Protein AF-A0A4R7YNS7-F1 (afdb_monomer)

Mean predicted aligned error: 5.84 Å

Foldseek 3Di:
DVVVVVVLVVLLLPDADVSNLVSVLVVCCVVLPPQKDAFQQDPPVGSLLFGIARNPVRDTDRDHGHPDDDPVVVVVSVVVSVVSNVVVVVVD

pLDDT: mean 86.07, std 10.86, range [45.22, 96.19]

Secondary structure (DSSP, 8-state):
-HHHHHHHHHHHHT--HHHHHHHHHHHHHHHHGGGEEE----GGG--TT-SEEETTTTEEE-----SS--HHHHHHHHHHHHHHHHHHHTT-

Radius of gyration: 14.65 Å; Cα contacts (8 Å, |Δi|>4): 83; chains: 1; bounding box: 25×34×41 Å

Structure (mmCIF, N/CA/C/O backbone):
data_AF-A0A4R7YNS7-F1
#
_entry.id   AF-A0A4R7YNS7-F1
#
loop_
_atom_site.group_PDB
_atom_site.id
_atom_site.type_symbol
_atom_site.label_atom_id
_atom_site.label_alt_id
_atom_site.label_comp_id
_atom_site.label_asym_id
_atom_site.label_entity_id
_atom_site.label_seq_id
_atom_site.pdbx_PDB_ins_code
_atom_site.Cartn_x
_atom_site.Cartn_y
_atom_site.Cartn_z
_atom_site.occupancy
_atom_site.B_iso_or_equiv
_atom_site.auth_seq_id
_atom_site.auth_comp_id
_atom_site.auth_asym_id
_atom_site.auth_atom_id
_atom_site.pdbx_PDB_model_num
ATOM 1 N N . MET A 1 1 ? -1.468 17.074 -21.794 1.00 61.53 1 MET A N 1
ATOM 2 C CA . MET A 1 1 ? -2.063 16.137 -20.811 1.00 61.53 1 MET A CA 1
ATOM 3 C C . MET A 1 1 ? -1.636 14.688 -21.037 1.00 61.53 1 MET A C 1
ATOM 5 O O . MET A 1 1 ? -1.093 14.120 -20.105 1.00 61.53 1 MET A O 1
ATOM 9 N N . GLN A 1 2 ? -1.774 14.117 -22.241 1.00 62.94 2 GLN A N 1
ATOM 10 C CA . GLN A 1 2 ? -1.413 12.711 -22.533 1.00 62.94 2 GLN A CA 1
ATOM 11 C C . GLN A 1 2 ? 0.017 12.292 -22.144 1.00 62.94 2 GLN A C 1
ATOM 13 O O . GLN A 1 2 ? 0.183 11.257 -21.514 1.00 62.94 2 GLN A O 1
ATOM 18 N N . ARG A 1 3 ? 1.045 13.110 -22.429 1.00 69.56 3 ARG A N 1
ATOM 19 C CA . ARG A 1 3 ? 2.438 12.796 -22.038 1.00 69.56 3 ARG A CA 1
ATOM 20 C C . ARG A 1 3 ? 2.612 12.570 -20.535 1.00 69.56 3 ARG A C 1
ATOM 22 O O . ARG A 1 3 ? 3.317 11.655 -20.146 1.00 69.56 3 ARG A O 1
ATOM 29 N N . LYS A 1 4 ? 1.932 13.369 -19.709 1.00 70.50 4 LYS A N 1
ATOM 30 C CA . LYS A 1 4 ? 2.069 13.319 -18.249 1.00 70.50 4 LYS A CA 1
ATOM 31 C C . LYS A 1 4 ? 1.419 12.065 -17.653 1.00 70.50 4 LYS A C 1
ATOM 33 O O . LYS A 1 4 ? 1.905 11.555 -16.659 1.00 70.50 4 LYS A O 1
ATOM 38 N N . LEU A 1 5 ? 0.349 11.559 -18.276 1.00 66.69 5 LEU A N 1
ATOM 39 C CA . LEU A 1 5 ? -0.277 10.284 -17.904 1.00 66.69 5 LEU A CA 1
ATOM 40 C C . LEU A 1 5 ? 0.621 9.090 -18.251 1.00 66.69 5 LEU A C 1
ATOM 42 O O . LEU A 1 5 ? 0.871 8.256 -17.390 1.00 66.69 5 LEU A O 1
ATOM 46 N N . ILE A 1 6 ? 1.169 9.063 -19.469 1.00 73.06 6 ILE A N 1
ATOM 47 C CA . ILE A 1 6 ? 2.082 7.998 -19.924 1.00 73.06 6 ILE A CA 1
ATOM 48 C C . ILE A 1 6 ? 3.338 7.926 -19.042 1.00 73.06 6 ILE A C 1
ATOM 50 O O . ILE A 1 6 ? 3.844 6.845 -18.737 1.00 73.06 6 ILE A O 1
ATOM 54 N N . GLU A 1 7 ? 3.844 9.084 -18.620 1.00 75.19 7 GLU A N 1
ATOM 55 C CA . GLU A 1 7 ? 5.019 9.191 -17.756 1.00 75.19 7 GLU A CA 1
ATOM 56 C C . GLU A 1 7 ? 4.744 8.609 -16.361 1.00 75.19 7 GLU A C 1
ATOM 58 O O . GLU A 1 7 ? 5.530 7.798 -15.880 1.00 75.19 7 GLU A O 1
ATOM 63 N N . ILE A 1 8 ? 3.581 8.913 -15.769 1.00 73.75 8 ILE A N 1
ATOM 64 C CA . ILE A 1 8 ? 3.128 8.336 -14.489 1.00 73.75 8 ILE A CA 1
ATOM 65 C C . ILE A 1 8 ? 2.971 6.813 -14.588 1.00 73.75 8 ILE A C 1
ATOM 67 O O . ILE A 1 8 ? 3.440 6.089 -13.709 1.00 73.75 8 ILE A O 1
ATOM 71 N N . GLU A 1 9 ? 2.335 6.316 -15.651 1.00 73.44 9 GLU A N 1
ATOM 72 C CA . GLU A 1 9 ? 2.151 4.875 -15.863 1.00 73.44 9 GLU A CA 1
ATOM 73 C C . GLU A 1 9 ? 3.495 4.153 -15.979 1.00 73.44 9 GLU A C 1
ATOM 75 O O . GLU A 1 9 ? 3.735 3.176 -15.269 1.00 73.44 9 GLU A O 1
ATOM 80 N N . SER A 1 10 ? 4.409 4.674 -16.800 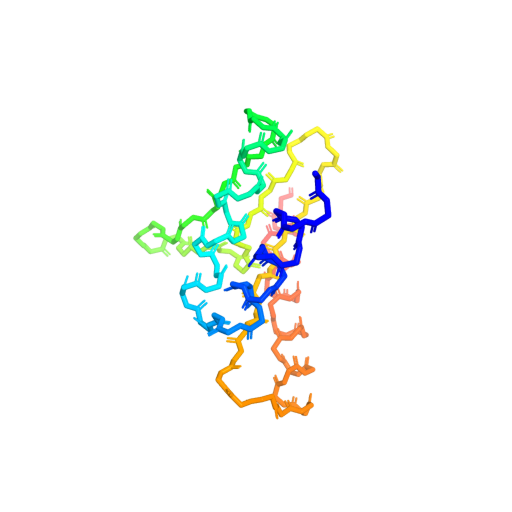1.00 75.00 10 SER A N 1
ATOM 81 C CA . SER A 1 10 ? 5.759 4.114 -16.961 1.00 75.00 10 SER A CA 1
ATOM 82 C C . SER A 1 10 ? 6.514 4.094 -15.632 1.00 75.00 10 SER A C 1
ATOM 84 O O . SER A 1 10 ? 7.172 3.118 -15.270 1.00 75.00 10 SER A O 1
ATOM 86 N N . GLU A 1 11 ? 6.389 5.172 -14.867 1.00 79.19 11 GLU A N 1
ATOM 87 C CA . GLU A 1 11 ? 7.025 5.330 -13.573 1.00 79.19 11 GLU A CA 1
ATOM 88 C C . GLU A 1 11 ? 6.522 4.362 -12.502 1.00 79.19 11 GLU A C 1
ATOM 90 O O . GLU A 1 11 ? 7.321 3.961 -11.645 1.00 79.19 11 GLU A O 1
ATOM 95 N N . LEU A 1 12 ? 5.229 4.038 -12.519 1.00 75.69 12 LEU A N 1
ATOM 96 C CA . LEU A 1 12 ? 4.616 3.065 -11.622 1.00 75.69 12 LEU A CA 1
ATOM 97 C C . LEU A 1 12 ? 4.978 1.642 -12.043 1.00 75.69 12 LEU A C 1
ATOM 99 O O . LEU A 1 12 ? 5.452 0.879 -11.205 1.00 75.69 12 LEU A O 1
ATOM 103 N N . VAL A 1 13 ? 4.854 1.313 -13.333 1.00 75.25 13 VAL A N 1
ATOM 104 C CA . VAL A 1 13 ? 5.162 -0.019 -13.887 1.00 75.25 13 VAL A CA 1
ATOM 105 C C . VAL A 1 13 ? 6.609 -0.437 -13.612 1.00 75.25 13 VAL A C 1
ATOM 107 O O . VAL A 1 13 ? 6.873 -1.602 -13.325 1.00 75.25 13 VAL A O 1
ATOM 110 N N . LEU A 1 14 ? 7.552 0.507 -13.660 1.00 80.06 14 LEU A N 1
ATOM 111 C CA . LEU A 1 14 ? 8.971 0.238 -13.404 1.00 80.06 14 LEU A CA 1
ATOM 112 C C . LEU A 1 14 ? 9.346 0.240 -11.915 1.00 80.06 14 LEU A C 1
ATOM 114 O O . LEU A 1 14 ? 10.496 -0.035 -11.566 1.00 80.06 14 LEU A O 1
ATOM 118 N N . SER A 1 15 ? 8.422 0.601 -11.025 1.00 85.12 15 SER A N 1
ATOM 119 C CA . SER A 1 15 ? 8.687 0.643 -9.588 1.00 85.12 15 SER A CA 1
ATOM 120 C C . SER A 1 15 ? 8.253 -0.650 -8.907 1.00 85.12 15 SER A C 1
ATOM 122 O O . SER A 1 15 ? 7.218 -1.226 -9.220 1.00 85.12 15 SER A O 1
ATOM 124 N N . THR A 1 16 ? 9.056 -1.115 -7.957 1.00 87.75 16 THR A N 1
ATOM 125 C CA . THR A 1 16 ? 8.793 -2.345 -7.204 1.00 87.75 16 THR A CA 1
ATOM 126 C C . THR A 1 16 ? 8.995 -2.083 -5.716 1.00 87.75 16 THR A C 1
ATOM 128 O O . THR A 1 16 ? 9.634 -1.102 -5.316 1.00 87.75 16 THR A O 1
ATOM 131 N N . LYS A 1 17 ? 8.449 -2.974 -4.886 1.00 88.31 17 LYS A N 1
ATOM 132 C CA . LYS A 1 17 ? 8.574 -2.980 -3.425 1.00 88.31 17 LYS A CA 1
ATOM 133 C C . LYS A 1 17 ? 8.249 -1.588 -2.853 1.00 88.31 17 LYS A C 1
ATOM 135 O O . LYS A 1 17 ? 7.268 -0.962 -3.251 1.00 88.31 17 LYS A O 1
ATOM 140 N N . THR A 1 18 ? 9.104 -1.083 -1.966 1.00 88.31 18 THR A N 1
ATOM 141 C CA . THR A 1 18 ? 8.975 0.219 -1.302 1.00 88.31 18 THR A CA 1
ATOM 142 C C . THR A 1 18 ? 8.843 1.377 -2.287 1.00 88.31 18 THR A C 1
ATOM 144 O O . THR A 1 18 ? 8.032 2.267 -2.069 1.00 88.31 18 THR A O 1
ATOM 147 N N . LYS A 1 19 ? 9.556 1.348 -3.422 1.00 90.62 19 LYS A N 1
ATOM 148 C CA . LYS A 1 19 ? 9.498 2.440 -4.405 1.00 90.62 19 LYS A CA 1
ATOM 149 C C . LYS A 1 19 ? 8.106 2.578 -5.022 1.00 90.62 19 LYS A C 1
ATOM 151 O O . LYS A 1 19 ? 7.665 3.694 -5.284 1.00 90.62 19 LYS A O 1
ATOM 156 N N . PHE A 1 20 ? 7.425 1.457 -5.258 1.00 91.50 20 PHE A N 1
ATOM 157 C CA . PHE A 1 20 ? 6.047 1.478 -5.747 1.00 91.50 20 PHE A CA 1
ATOM 158 C C . PHE A 1 20 ? 5.102 2.043 -4.684 1.00 91.50 20 PHE A C 1
ATOM 160 O O . PHE A 1 20 ? 4.306 2.931 -4.979 1.00 91.50 20 PHE A O 1
ATOM 167 N N . GLN A 1 21 ? 5.237 1.585 -3.437 1.00 91.75 21 GLN A N 1
ATOM 168 C CA . GLN A 1 21 ? 4.439 2.073 -2.311 1.00 91.75 21 GLN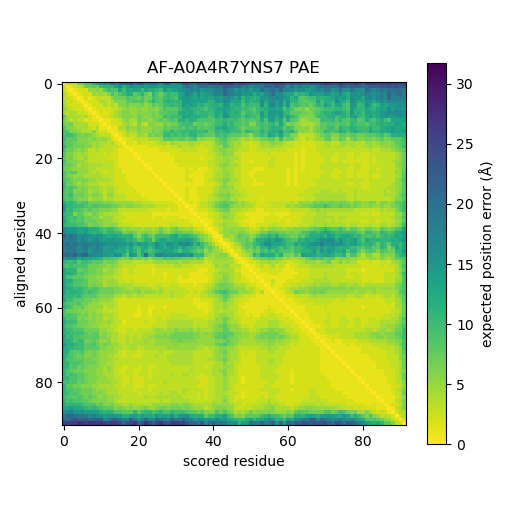 A CA 1
ATOM 169 C C . GLN A 1 21 ? 4.622 3.579 -2.078 1.00 91.75 21 GLN A C 1
ATOM 171 O O . GLN A 1 21 ? 3.640 4.297 -1.893 1.00 91.75 21 GLN A O 1
ATOM 176 N N . ASP A 1 22 ? 5.852 4.085 -2.152 1.00 92.12 22 ASP A N 1
ATOM 177 C CA . ASP A 1 22 ? 6.141 5.514 -2.012 1.00 92.12 22 ASP A CA 1
ATOM 178 C C . ASP A 1 22 ? 5.455 6.341 -3.106 1.00 92.12 22 ASP A C 1
ATOM 180 O O . ASP A 1 22 ? 4.848 7.375 -2.815 1.00 92.12 22 ASP A O 1
ATOM 184 N N . LYS A 1 23 ? 5.490 5.870 -4.359 1.00 91.62 23 LYS A N 1
ATOM 185 C CA . LYS A 1 23 ? 4.799 6.532 -5.475 1.00 91.62 23 LYS A CA 1
ATOM 186 C C . LYS A 1 23 ? 3.285 6.475 -5.328 1.00 91.62 23 LYS A C 1
ATOM 188 O O . LYS A 1 23 ? 2.624 7.494 -5.520 1.00 91.62 23 LYS A O 1
ATOM 193 N N . PHE A 1 24 ? 2.738 5.321 -4.953 1.00 92.06 24 PHE A N 1
ATOM 194 C CA . PHE A 1 24 ? 1.314 5.173 -4.666 1.00 92.06 24 PHE A CA 1
ATOM 195 C C . PHE A 1 24 ? 0.873 6.183 -3.598 1.00 92.06 24 PHE A C 1
ATOM 197 O O . PHE A 1 24 ? -0.036 6.977 -3.834 1.00 92.06 24 PHE A O 1
ATOM 204 N N . ASN A 1 25 ? 1.593 6.241 -2.474 1.00 93.56 25 ASN A N 1
ATOM 205 C CA . ASN A 1 25 ? 1.340 7.194 -1.396 1.00 93.56 25 ASN A CA 1
ATOM 206 C C . ASN A 1 25 ? 1.418 8.649 -1.866 1.00 93.56 25 ASN A C 1
ATOM 208 O O . ASN A 1 25 ? 0.562 9.458 -1.505 1.00 93.56 25 ASN A O 1
ATOM 212 N N . PHE A 1 26 ? 2.417 8.983 -2.687 1.00 92.75 26 PHE A N 1
ATOM 213 C CA . PHE A 1 26 ? 2.567 10.317 -3.256 1.00 92.75 26 PHE A CA 1
ATOM 214 C C . PHE A 1 26 ? 1.346 10.720 -4.092 1.00 92.75 26 PHE A C 1
ATOM 216 O O . PHE A 1 26 ? 0.780 11.791 -3.863 1.00 92.75 26 PHE A O 1
ATOM 223 N N . TYR A 1 27 ? 0.904 9.876 -5.028 1.00 91.50 27 TYR A N 1
ATOM 224 C CA . TYR A 1 27 ? -0.243 10.202 -5.879 1.00 91.50 27 TYR A CA 1
ATOM 225 C C . TYR A 1 27 ? -1.554 10.238 -5.097 1.00 91.50 27 TYR A C 1
ATOM 227 O O . TYR A 1 27 ? -2.328 11.179 -5.269 1.00 91.50 27 TYR A O 1
ATOM 235 N N . MET A 1 28 ? -1.780 9.283 -4.194 1.00 93.50 28 MET A N 1
ATOM 236 C CA . MET A 1 28 ? -2.979 9.264 -3.356 1.00 93.50 28 MET A CA 1
ATOM 237 C C . MET A 1 28 ? -3.080 10.526 -2.491 1.00 93.50 28 MET A C 1
ATOM 239 O O . MET A 1 28 ? -4.133 11.162 -2.457 1.00 93.50 28 MET A O 1
ATOM 243 N N . ALA A 1 29 ? -1.975 10.968 -1.883 1.00 93.81 29 ALA A N 1
ATOM 244 C CA . ALA A 1 29 ? -1.937 12.224 -1.135 1.00 93.81 29 ALA A CA 1
ATOM 245 C C . ALA A 1 29 ? -2.181 13.455 -2.028 1.00 93.81 29 ALA A C 1
ATOM 247 O O . ALA A 1 29 ? -2.820 14.412 -1.597 1.00 93.81 29 ALA A O 1
ATOM 248 N N . LYS A 1 30 ? -1.705 13.449 -3.281 1.00 93.06 30 LYS A N 1
ATOM 249 C CA . LYS A 1 30 ? -1.947 14.547 -4.234 1.00 93.06 30 LYS A CA 1
ATOM 250 C C . LYS A 1 30 ? -3.397 14.619 -4.712 1.00 93.06 30 LYS A C 1
ATOM 252 O O . LYS A 1 30 ? -3.895 15.724 -4.899 1.00 93.06 30 LYS A O 1
ATOM 257 N N . ILE A 1 31 ? -4.049 13.477 -4.920 1.00 93.00 31 ILE A N 1
ATOM 258 C CA . ILE A 1 31 ? -5.424 13.397 -5.439 1.00 93.00 31 ILE A CA 1
ATOM 259 C C . ILE A 1 31 ? -6.442 13.654 -4.325 1.00 93.00 31 ILE A C 1
ATOM 261 O O . ILE A 1 31 ? -7.383 14.420 -4.513 1.00 93.00 31 ILE A O 1
ATOM 265 N N . TYR A 1 32 ? -6.246 13.034 -3.161 1.00 94.19 32 TYR A N 1
ATOM 266 C CA . TYR A 1 32 ? -7.238 13.014 -2.083 1.00 94.19 32 TYR A CA 1
ATOM 267 C C . TYR A 1 32 ? -6.899 13.943 -0.909 1.00 94.19 32 TYR A C 1
ATOM 269 O O . TYR A 1 32 ? -7.726 14.129 -0.012 1.00 94.19 32 TYR A O 1
ATOM 277 N N . GLY A 1 33 ? -5.708 14.550 -0.897 1.00 93.25 33 GLY A N 1
ATOM 278 C CA . GLY A 1 33 ? -5.282 15.470 0.156 1.00 93.25 33 GLY A CA 1
ATOM 279 C C . GLY A 1 33 ? -5.382 14.836 1.544 1.00 93.25 33 GLY A C 1
ATOM 280 O O . GLY A 1 33 ? -5.030 13.674 1.736 1.00 93.25 33 GLY A O 1
ATOM 281 N N . GLY A 1 34 ? -5.928 15.585 2.507 1.00 91.25 34 GLY A N 1
ATOM 282 C CA . GLY A 1 34 ? -6.127 15.112 3.883 1.00 91.25 34 GLY A CA 1
ATOM 283 C C . GLY A 1 34 ? -7.139 13.967 4.042 1.00 91.25 34 GLY A C 1
ATOM 284 O O . GLY A 1 34 ? -7.269 13.431 5.139 1.00 91.25 34 GLY A O 1
ATOM 285 N N . ASN A 1 35 ? -7.858 13.573 2.982 1.00 94.12 35 ASN A N 1
ATOM 286 C CA . ASN A 1 35 ? -8.719 12.391 3.036 1.00 94.12 35 ASN A CA 1
ATOM 287 C C . ASN A 1 35 ? -7.916 11.084 2.944 1.00 94.12 35 ASN A C 1
ATOM 289 O O . ASN A 1 35 ? -8.407 10.046 3.374 1.00 94.12 35 ASN A O 1
ATOM 293 N N . TYR A 1 36 ? -6.691 11.122 2.413 1.00 96.19 36 TYR A N 1
ATOM 294 C CA . TYR A 1 36 ? -5.813 9.960 2.361 1.00 96.19 36 TYR A CA 1
ATOM 295 C C . TYR A 1 36 ? -4.774 10.006 3.479 1.00 96.19 36 TYR A C 1
ATOM 297 O O . TYR A 1 36 ? -4.137 11.029 3.722 1.00 96.19 36 TYR A O 1
ATOM 305 N N . THR A 1 37 ? -4.581 8.880 4.155 1.00 94.44 37 THR A N 1
ATOM 306 C CA . THR A 1 37 ? -3.561 8.706 5.187 1.00 94.44 37 THR A CA 1
ATOM 307 C C . THR A 1 37 ? -2.688 7.506 4.828 1.00 94.44 37 THR A C 1
ATOM 309 O O . THR A 1 37 ? -3.181 6.379 4.869 1.00 94.44 37 THR A O 1
ATOM 312 N N . PRO A 1 38 ? -1.404 7.711 4.475 1.00 93.56 38 PRO A N 1
ATOM 313 C CA . PRO A 1 38 ? -0.468 6.603 4.348 1.00 93.56 38 PRO A CA 1
ATOM 314 C C . PRO A 1 38 ? -0.224 5.993 5.732 1.00 93.56 38 PRO A C 1
ATOM 316 O O . PRO A 1 38 ? 0.049 6.717 6.694 1.00 93.56 38 PRO A O 1
ATOM 319 N N . ILE A 1 39 ? -0.298 4.670 5.829 1.00 90.25 39 ILE A N 1
ATOM 320 C CA . ILE A 1 39 ? -0.004 3.930 7.055 1.00 90.25 39 ILE A CA 1
ATOM 321 C C . ILE A 1 39 ? 1.423 3.407 6.935 1.00 90.25 39 ILE A C 1
ATOM 323 O O . ILE A 1 39 ? 1.804 2.780 5.950 1.00 90.25 39 ILE A O 1
ATOM 327 N N . LYS A 1 40 ? 2.245 3.740 7.929 1.00 82.00 40 LYS A N 1
ATOM 328 C CA . LYS A 1 40 ? 3.619 3.255 8.037 1.00 82.00 40 LYS A CA 1
ATOM 329 C C . LYS A 1 40 ? 3.737 2.444 9.321 1.00 82.00 40 LYS A C 1
ATOM 331 O O . LYS A 1 40 ? 3.167 2.866 10.329 1.00 82.00 40 LYS A O 1
ATOM 336 N N . PRO A 1 41 ? 4.499 1.341 9.322 1.00 78.06 41 PRO A N 1
ATOM 337 C CA . PRO A 1 41 ? 4.736 0.589 10.541 1.00 78.06 41 PRO A CA 1
ATOM 338 C C . PRO A 1 41 ? 5.422 1.488 11.577 1.00 78.06 41 PRO A C 1
ATOM 340 O O . PRO A 1 41 ? 6.474 2.071 11.305 1.00 78.06 41 PRO A O 1
ATOM 343 N N . GLN A 1 42 ? 4.8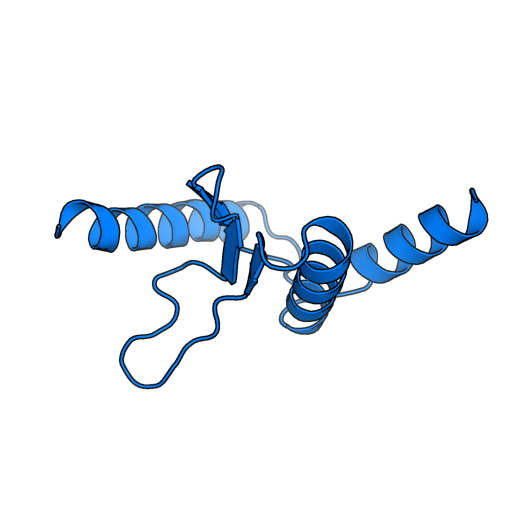20 1.617 12.762 1.00 67.69 42 GLN A N 1
ATOM 344 C CA . GLN A 1 42 ? 5.410 2.341 13.890 1.00 67.69 42 GLN A CA 1
ATOM 345 C C . GLN A 1 42 ? 5.673 1.391 15.059 1.00 67.69 42 GLN A C 1
ATOM 347 O O . GLN A 1 42 ? 4.756 0.956 15.755 1.00 67.69 42 GLN A O 1
ATOM 352 N N . GLY A 1 43 ? 6.955 1.090 15.290 1.00 66.25 43 GLY A N 1
ATOM 353 C CA . GLY A 1 43 ? 7.394 0.263 16.414 1.00 66.25 43 GLY A CA 1
ATOM 354 C C . GLY A 1 43 ? 6.750 -1.127 16.421 1.00 66.25 43 GLY A C 1
ATOM 355 O O . GLY A 1 43 ? 6.576 -1.751 15.377 1.00 66.25 43 GLY A O 1
ATOM 356 N N . SER A 1 44 ? 6.388 -1.612 17.608 1.00 63.22 44 SER A N 1
ATOM 357 C CA . SER A 1 44 ? 5.787 -2.938 17.814 1.00 63.22 44 SER A CA 1
ATOM 358 C C . SER A 1 44 ? 4.327 -3.055 17.362 1.00 63.22 44 SER A C 1
ATOM 360 O O . SER A 1 44 ? 3.806 -4.164 17.307 1.00 63.22 44 SER A O 1
ATOM 362 N N . ILE A 1 45 ? 3.664 -1.939 17.033 1.00 64.31 45 ILE A N 1
ATOM 363 C CA . ILE A 1 45 ? 2.256 -1.918 16.599 1.00 64.31 45 ILE A CA 1
ATOM 364 C C . ILE A 1 45 ? 2.118 -2.425 15.151 1.00 64.31 45 ILE A C 1
ATOM 366 O O . ILE A 1 45 ? 1.057 -2.921 14.770 1.00 64.31 45 ILE A O 1
ATOM 370 N N . GLY A 1 46 ? 3.195 -2.347 14.359 1.00 73.06 46 GLY A N 1
ATOM 371 C CA . GLY A 1 46 ? 3.191 -2.731 12.947 1.00 73.06 46 GLY A CA 1
ATOM 372 C C . GLY A 1 46 ? 2.317 -1.816 12.082 1.00 73.06 46 GLY A C 1
ATOM 373 O O . GLY A 1 46 ? 1.965 -0.707 12.482 1.00 73.06 46 GLY A O 1
ATOM 374 N N . ASP A 1 47 ? 2.000 -2.273 10.873 1.00 73.06 47 ASP A N 1
ATOM 375 C CA . ASP A 1 47 ? 1.138 -1.598 9.888 1.00 73.06 47 ASP A CA 1
ATOM 376 C C . ASP A 1 47 ? -0.299 -2.157 9.868 1.00 73.06 47 ASP A C 1
ATOM 378 O O . ASP A 1 47 ? -1.137 -1.701 9.095 1.00 73.06 47 ASP A O 1
ATOM 382 N N . ARG A 1 48 ? -0.596 -3.152 10.720 1.00 82.81 48 ARG A N 1
ATOM 383 C CA . ARG A 1 48 ? -1.872 -3.894 10.748 1.00 82.81 48 ARG A CA 1
ATOM 384 C C . ARG A 1 48 ? -2.285 -4.452 9.379 1.00 82.81 48 ARG A C 1
ATOM 386 O O . ARG A 1 48 ? -3.481 -4.612 9.139 1.00 82.81 48 ARG A O 1
ATOM 393 N N . LYS A 1 49 ? -1.314 -4.757 8.507 1.00 89.06 49 LYS A N 1
ATOM 394 C CA . LYS A 1 49 ? -1.544 -5.221 7.128 1.00 89.06 49 LYS A CA 1
ATOM 395 C C . LYS A 1 49 ? -2.306 -4.211 6.257 1.00 89.06 49 LYS A C 1
ATOM 397 O O . LYS A 1 49 ? -3.158 -4.585 5.453 1.00 89.06 49 LYS A O 1
ATOM 402 N N . VAL A 1 50 ? -2.037 -2.921 6.459 1.00 91.12 50 VAL A N 1
ATOM 403 C CA . VAL A 1 50 ? -2.575 -1.832 5.639 1.00 91.12 50 VAL A CA 1
ATOM 404 C C . VAL A 1 50 ? -1.476 -0.809 5.368 1.00 91.12 50 VAL A C 1
ATOM 406 O O . VAL A 1 50 ? -0.823 -0.330 6.288 1.00 91.12 50 VAL A O 1
ATOM 409 N N . ASP A 1 51 ? -1.333 -0.396 4.111 1.00 93.56 51 ASP A N 1
ATOM 410 C CA . ASP A 1 51 ? -0.380 0.636 3.679 1.00 93.56 51 ASP A CA 1
ATOM 411 C C . ASP A 1 51 ? -1.016 2.025 3.510 1.00 93.56 51 ASP A C 1
ATOM 413 O O . ASP A 1 51 ? -0.311 3.038 3.474 1.00 93.56 51 ASP A O 1
ATOM 417 N N . GLY A 1 52 ? -2.346 2.109 3.394 1.00 93.88 52 GLY A N 1
ATOM 418 C CA . GLY A 1 52 ? -3.059 3.378 3.254 1.00 93.88 52 GLY A CA 1
ATOM 419 C C . GLY A 1 52 ? -4.550 3.307 3.573 1.00 93.88 52 GLY A C 1
ATOM 420 O O . GLY A 1 52 ? -5.184 2.263 3.440 1.00 93.88 52 GLY A O 1
ATOM 421 N N . LEU A 1 53 ? -5.122 4.444 3.967 1.00 94.44 53 LEU A N 1
ATOM 422 C CA . LEU A 1 53 ? -6.535 4.599 4.313 1.00 94.44 53 LEU A CA 1
ATOM 423 C C . LEU A 1 53 ? -7.119 5.841 3.638 1.00 94.44 53 LEU A C 1
ATOM 425 O O . LEU A 1 53 ? -6.574 6.937 3.759 1.00 94.44 53 LEU A O 1
ATOM 429 N N . LEU A 1 54 ? -8.264 5.678 2.980 1.00 95.81 54 LEU A N 1
ATOM 430 C CA . LEU A 1 54 ? -9.129 6.776 2.566 1.00 95.81 54 LEU A CA 1
ATOM 431 C C . LEU A 1 54 ? -10.246 6.961 3.606 1.00 95.81 54 LEU A C 1
ATOM 433 O O . LEU A 1 54 ? -11.136 6.123 3.757 1.00 95.81 54 LEU A O 1
ATOM 437 N N . ASN A 1 55 ? -10.150 8.042 4.378 1.00 90.44 55 ASN A N 1
ATOM 438 C CA . ASN A 1 55 ? -10.820 8.197 5.670 1.00 90.44 55 ASN A CA 1
ATOM 439 C C . ASN A 1 55 ? -12.343 8.329 5.589 1.00 90.44 55 ASN A C 1
ATOM 441 O O . ASN A 1 55 ? -13.037 7.791 6.462 1.00 90.44 55 ASN A O 1
ATOM 445 N N . LYS A 1 56 ? -12.857 9.069 4.599 1.00 90.62 56 LYS A N 1
ATOM 446 C 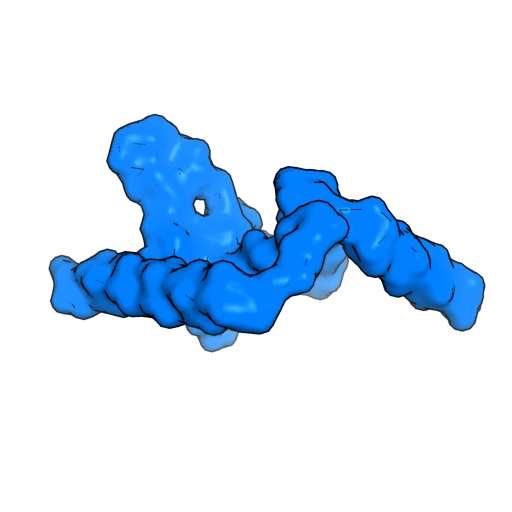CA . LYS A 1 56 ? -14.299 9.302 4.421 1.00 90.62 56 LYS A CA 1
ATOM 447 C C . LYS A 1 56 ? -15.017 8.041 3.952 1.00 90.62 56 LYS A C 1
ATOM 449 O O . LYS A 1 56 ? -16.069 7.710 4.482 1.00 90.62 56 LYS A O 1
ATOM 454 N N . GLU A 1 57 ? -14.425 7.334 3.002 1.00 91.50 57 GLU A N 1
ATOM 455 C CA . GLU A 1 57 ? -14.999 6.164 2.342 1.00 91.50 57 GLU A CA 1
ATOM 456 C C . GLU A 1 57 ? -14.691 4.856 3.086 1.00 91.50 57 GLU A C 1
ATOM 458 O O . GLU A 1 57 ? -15.248 3.818 2.745 1.00 91.50 57 GLU A O 1
ATOM 463 N N . LYS A 1 58 ? -13.815 4.898 4.102 1.00 91.88 58 LYS A N 1
ATOM 464 C CA . LYS A 1 58 ? -13.337 3.721 4.850 1.00 91.88 58 LYS A CA 1
ATOM 465 C C . LYS A 1 58 ? -12.734 2.651 3.937 1.00 91.88 58 LYS A C 1
ATOM 467 O O . LYS A 1 58 ? -12.933 1.458 4.143 1.00 91.88 58 LYS A O 1
ATOM 472 N N . ILE A 1 59 ? -11.967 3.095 2.942 1.00 93.88 59 ILE A N 1
ATOM 473 C CA . ILE A 1 59 ? -11.266 2.206 2.011 1.00 93.88 59 ILE A CA 1
ATOM 474 C C . ILE A 1 59 ? -9.832 2.020 2.497 1.00 93.88 59 ILE A C 1
ATOM 476 O O . ILE A 1 59 ? -9.086 2.990 2.630 1.00 93.88 59 ILE A O 1
ATOM 480 N N . PHE A 1 60 ? -9.456 0.769 2.736 1.00 93.44 60 PHE A N 1
ATOM 481 C CA . PHE A 1 60 ? -8.118 0.372 3.161 1.00 93.44 60 PHE A CA 1
ATOM 482 C C . PHE A 1 60 ? -7.362 -0.214 1.968 1.00 93.44 60 PHE A C 1
ATOM 484 O O . PHE A 1 60 ? -7.920 -0.978 1.181 1.00 93.44 60 PHE A O 1
ATOM 491 N N . PHE A 1 61 ? -6.091 0.150 1.835 1.00 94.62 61 PHE A N 1
ATOM 492 C CA . PHE A 1 61 ? -5.223 -0.283 0.749 1.00 94.62 61 PHE A CA 1
ATOM 493 C C . PHE A 1 61 ? -4.061 -1.096 1.307 1.00 94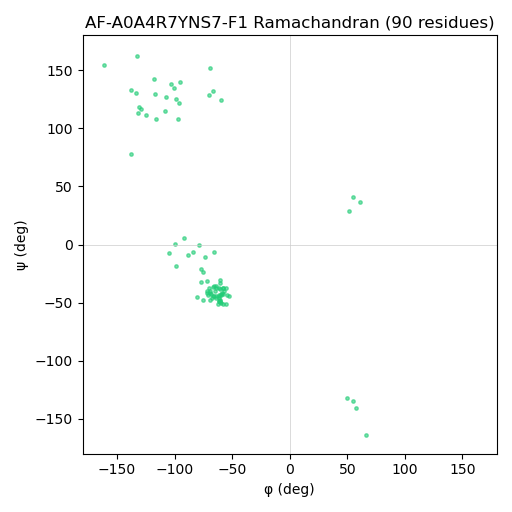.62 61 PHE A C 1
ATOM 495 O O . PHE A 1 61 ? -3.342 -0.624 2.185 1.00 94.62 61 PHE A O 1
ATOM 502 N N . GLN A 1 62 ? -3.839 -2.276 0.734 1.00 93.81 62 GLN A N 1
ATOM 503 C CA . GLN A 1 62 ? -2.575 -3.000 0.820 1.00 93.81 62 GLN A CA 1
ATOM 504 C C . GLN A 1 62 ? -1.900 -2.913 -0.552 1.00 93.81 62 GLN A C 1
ATOM 506 O O . GLN A 1 62 ? -2.513 -3.216 -1.578 1.00 93.81 62 GLN A O 1
ATOM 511 N N . VAL A 1 63 ? -0.646 -2.474 -0.582 1.00 92.81 63 VAL A N 1
ATOM 512 C CA . VAL A 1 63 ? 0.108 -2.199 -1.803 1.00 92.81 63 VAL A CA 1
ATOM 513 C C . VAL A 1 63 ? 1.184 -3.266 -1.984 1.00 92.81 63 VAL A C 1
ATOM 515 O O . VAL A 1 63 ? 2.129 -3.371 -1.207 1.00 92.81 63 VAL A O 1
ATOM 518 N N . TYR A 1 64 ? 1.067 -4.062 -3.049 1.00 91.00 64 TYR A N 1
ATOM 519 C CA . TYR A 1 64 ? 1.995 -5.157 -3.332 1.00 91.00 64 TYR A CA 1
ATOM 520 C C . TYR A 1 64 ? 2.529 -5.092 -4.766 1.00 91.00 64 TYR A C 1
ATOM 522 O O . TYR A 1 64 ? 1.784 -5.249 -5.729 1.00 91.00 64 TYR A O 1
ATOM 530 N N . ALA A 1 65 ? 3.842 -4.895 -4.902 1.00 91.31 65 ALA A N 1
ATOM 531 C CA . ALA A 1 65 ? 4.527 -4.818 -6.193 1.00 91.31 65 ALA A CA 1
ATOM 532 C C . ALA A 1 65 ? 5.864 -5.583 -6.153 1.00 91.31 65 ALA A C 1
ATOM 534 O O . ALA A 1 65 ? 6.924 -4.979 -5.974 1.00 91.31 65 ALA 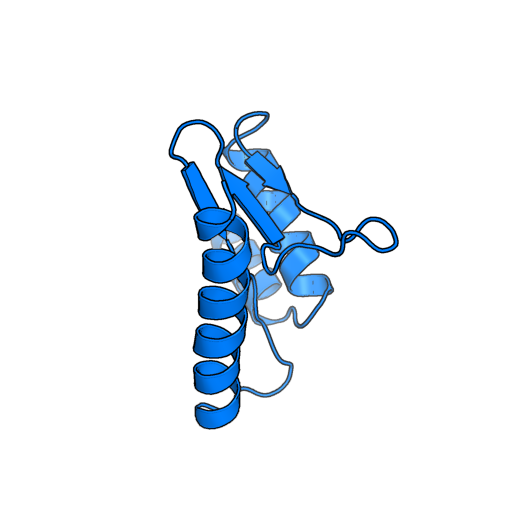A O 1
ATOM 535 N N . PRO A 1 66 ? 5.866 -6.923 -6.248 1.00 90.00 66 PRO A N 1
ATOM 536 C CA . PRO A 1 66 ? 7.104 -7.694 -6.232 1.00 90.00 66 PRO A CA 1
ATOM 537 C C . PRO A 1 66 ? 7.913 -7.453 -7.515 1.00 90.00 66 PRO A C 1
ATOM 539 O O . PRO A 1 66 ? 7.353 -7.230 -8.580 1.00 90.00 66 PRO A O 1
ATOM 542 N N . GLU A 1 67 ? 9.241 -7.579 -7.441 1.00 88.06 67 GLU A N 1
ATOM 543 C CA . GLU A 1 67 ? 10.116 -7.480 -8.630 1.00 88.06 67 GLU A CA 1
ATOM 544 C C . GLU A 1 67 ? 9.820 -8.546 -9.685 1.00 88.06 67 GLU A C 1
ATOM 546 O O . GLU A 1 67 ? 10.025 -8.331 -10.876 1.00 88.06 67 GLU A O 1
ATOM 551 N N . ARG A 1 68 ? 9.358 -9.715 -9.240 1.00 89.06 68 ARG A N 1
ATOM 552 C CA . ARG A 1 68 ? 8.904 -10.797 -10.106 1.00 89.06 68 ARG A CA 1
ATOM 553 C C . ARG A 1 68 ? 7.553 -11.264 -9.609 1.00 89.06 68 ARG A C 1
ATOM 555 O O . ARG A 1 68 ? 7.439 -11.749 -8.482 1.00 89.06 68 ARG A O 1
ATOM 562 N N . VAL A 1 69 ? 6.546 -11.124 -10.459 1.00 88.94 69 VAL A N 1
ATOM 563 C CA . VAL A 1 69 ? 5.196 -11.589 -10.157 1.00 88.94 69 VAL A CA 1
ATOM 564 C C . VAL A 1 69 ? 5.187 -13.115 -10.156 1.00 88.94 69 VAL A C 1
ATOM 566 O O . VAL A 1 69 ? 5.651 -13.762 -11.093 1.00 88.94 69 VAL A O 1
ATOM 569 N N . ASN A 1 70 ? 4.654 -13.695 -9.086 1.00 95.00 70 ASN A N 1
ATOM 570 C CA . ASN A 1 70 ? 4.366 -15.117 -8.999 1.00 95.00 70 ASN A CA 1
ATOM 571 C C . ASN A 1 70 ? 2.948 -15.271 -8.466 1.00 95.00 70 ASN A C 1
ATOM 573 O O . ASN A 1 70 ? 2.702 -14.952 -7.309 1.00 95.00 70 ASN A O 1
ATOM 577 N N . THR A 1 71 ? 2.038 -15.788 -9.290 1.00 94.19 71 THR A N 1
ATOM 578 C CA . THR A 1 71 ? 0.601 -15.827 -8.986 1.00 94.19 71 THR A CA 1
ATOM 579 C C . THR A 1 71 ? 0.294 -16.495 -7.653 1.00 94.19 71 THR A C 1
ATOM 581 O O . THR A 1 71 ? -0.469 -15.955 -6.864 1.00 94.19 71 THR A O 1
ATOM 584 N N . ARG A 1 72 ? 0.936 -17.630 -7.347 1.00 95.44 72 ARG A N 1
ATOM 585 C CA . ARG A 1 72 ? 0.716 -18.331 -6.076 1.00 95.44 72 ARG A CA 1
ATOM 586 C C . ARG A 1 72 ? 1.155 -17.485 -4.882 1.00 95.44 72 ARG A C 1
ATOM 588 O O . ARG A 1 72 ? 0.421 -17.385 -3.909 1.00 95.44 72 ARG A O 1
ATOM 595 N N . LYS A 1 73 ? 2.339 -16.867 -4.954 1.00 94.12 73 LYS A N 1
ATOM 596 C CA . LYS A 1 73 ? 2.825 -15.977 -3.887 1.00 94.12 73 LYS A CA 1
ATOM 597 C C . LYS A 1 73 ? 1.950 -14.735 -3.749 1.00 94.12 73 LYS A C 1
ATOM 599 O O . LYS A 1 73 ? 1.670 -14.340 -2.626 1.00 94.12 73 LYS A O 1
ATOM 604 N N . THR A 1 74 ? 1.509 -14.157 -4.864 1.00 93.94 74 THR A N 1
ATOM 605 C CA . THR A 1 74 ? 0.603 -13.007 -4.876 1.00 93.94 74 THR A CA 1
ATOM 606 C C . THR A 1 74 ? -0.730 -13.350 -4.220 1.00 93.94 74 THR A C 1
ATOM 608 O O . THR A 1 74 ? -1.148 -12.627 -3.326 1.00 93.94 74 THR A O 1
ATOM 611 N N . ASN A 1 75 ? -1.357 -14.470 -4.590 1.00 95.12 75 ASN A N 1
ATOM 612 C CA . ASN A 1 75 ? -2.624 -14.902 -3.996 1.00 95.12 75 ASN A CA 1
ATOM 613 C C . ASN A 1 75 ? -2.477 -15.143 -2.492 1.00 95.12 75 ASN A C 1
ATOM 615 O O . ASN A 1 75 ? -3.224 -14.572 -1.708 1.00 95.12 75 ASN A O 1
ATOM 619 N N . ASN A 1 76 ? -1.441 -15.882 -2.083 1.00 95.69 76 ASN A N 1
ATOM 620 C CA . ASN A 1 76 ? -1.166 -16.101 -0.664 1.00 95.69 76 ASN A CA 1
ATOM 621 C C . ASN A 1 76 ? -0.968 -14.780 0.094 1.00 95.69 76 ASN A C 1
ATOM 623 O O . ASN A 1 76 ? -1.389 -14.670 1.238 1.00 95.69 76 ASN A O 1
ATOM 627 N N . LYS A 1 77 ? -0.319 -13.789 -0.530 1.00 93.19 77 LYS A N 1
ATOM 628 C CA . LYS A 1 77 ? -0.073 -12.482 0.081 1.00 93.19 77 LYS A CA 1
ATOM 629 C C . LYS A 1 77 ? -1.363 -11.680 0.248 1.00 93.19 77 LYS A C 1
ATOM 631 O O . LYS A 1 77 ? -1.560 -11.083 1.299 1.00 93.19 77 LYS A O 1
ATOM 636 N N . ILE A 1 78 ? -2.237 -11.714 -0.759 1.00 94.06 78 ILE A N 1
ATOM 637 C CA . ILE A 1 78 ? -3.575 -11.114 -0.693 1.00 94.06 78 ILE A CA 1
ATOM 638 C C . ILE A 1 78 ? -4.357 -11.721 0.477 1.00 94.06 78 ILE A C 1
ATOM 640 O O . ILE A 1 78 ? -4.856 -10.977 1.318 1.00 94.06 78 ILE A O 1
ATOM 644 N N . ASP A 1 79 ? -4.407 -13.053 0.565 1.00 95.94 79 ASP A N 1
ATOM 645 C CA . ASP A 1 79 ? -5.135 -13.748 1.629 1.00 95.94 79 ASP A CA 1
ATOM 646 C C . ASP A 1 79 ? -4.532 -13.466 3.015 1.00 95.94 79 ASP A C 1
ATOM 648 O O . ASP A 1 79 ? -5.262 -13.212 3.972 1.00 95.94 79 ASP A O 1
ATOM 652 N N . GLU A 1 80 ? -3.203 -13.498 3.143 1.00 94.69 80 GLU A N 1
ATOM 653 C CA . GLU A 1 80 ? -2.496 -13.234 4.402 1.00 94.69 80 GLU A CA 1
ATOM 654 C C . GLU A 1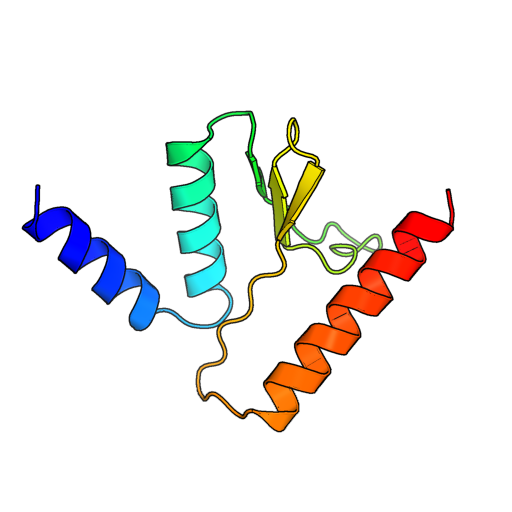 80 ? -2.772 -11.819 4.919 1.00 94.69 80 GLU A C 1
ATOM 656 O O . GLU A 1 80 ? -3.113 -11.642 6.091 1.00 94.69 80 GLU A O 1
ATOM 661 N N . ASP A 1 81 ? -2.625 -10.811 4.059 1.00 94.38 81 ASP A N 1
ATOM 662 C CA . ASP A 1 81 ? -2.780 -9.419 4.468 1.00 94.38 81 ASP A CA 1
ATOM 663 C C . ASP A 1 81 ? -4.252 -9.089 4.748 1.00 94.38 81 ASP A C 1
ATOM 665 O O . ASP A 1 81 ? -4.548 -8.466 5.767 1.00 94.38 81 ASP A O 1
ATOM 669 N N . PHE A 1 82 ? -5.188 -9.596 3.936 1.00 93.88 82 PHE A N 1
ATOM 670 C CA . PHE A 1 82 ? -6.621 -9.421 4.182 1.00 93.88 82 PHE A CA 1
ATOM 671 C C . PHE A 1 82 ? -7.064 -10.060 5.506 1.00 93.88 82 PHE A C 1
ATOM 673 O O . PHE A 1 82 ? -7.683 -9.399 6.339 1.00 93.88 82 PHE A O 1
ATOM 680 N N . ASN A 1 83 ? -6.718 -11.330 5.743 1.00 94.19 83 ASN A N 1
ATOM 681 C CA . ASN A 1 83 ? -7.096 -12.017 6.982 1.00 94.19 83 ASN A CA 1
ATOM 682 C C . ASN A 1 83 ? -6.400 -11.411 8.212 1.00 94.19 83 ASN A C 1
ATOM 684 O O . ASN A 1 83 ? -7.005 -11.303 9.285 1.00 94.19 83 ASN A O 1
ATOM 688 N N . GLY A 1 84 ? -5.145 -10.975 8.061 1.00 92.25 84 GLY A N 1
ATOM 689 C CA . GLY A 1 84 ? -4.424 -10.251 9.104 1.00 92.25 84 GLY A CA 1
ATOM 690 C C . GLY A 1 84 ? -5.107 -8.930 9.463 1.00 92.25 84 GLY A C 1
ATOM 691 O O . GLY A 1 84 ? -5.325 -8.659 10.643 1.00 92.25 84 GLY A O 1
ATOM 692 N N . PHE A 1 85 ? -5.542 -8.157 8.465 1.00 91.75 85 PHE A N 1
ATOM 693 C CA . PHE A 1 85 ? -6.326 -6.944 8.688 1.00 91.75 85 PHE A CA 1
ATOM 694 C C . PHE A 1 85 ? -7.656 -7.240 9.401 1.00 91.75 85 PHE A C 1
ATOM 696 O O . PHE A 1 85 ? -7.962 -6.616 10.419 1.00 91.75 85 PHE A O 1
ATOM 703 N N . MET A 1 86 ? -8.414 -8.238 8.935 1.00 91.62 86 MET A N 1
ATOM 704 C CA . MET A 1 86 ? -9.700 -8.616 9.539 1.00 91.62 86 MET A CA 1
ATOM 705 C C . MET A 1 86 ? -9.567 -9.047 11.003 1.00 91.62 86 MET A C 1
ATOM 707 O O . MET A 1 86 ? -10.453 -8.767 11.809 1.00 91.62 86 MET A O 1
ATOM 711 N N . THR A 1 87 ? -8.447 -9.669 11.378 1.00 90.06 87 THR A N 1
ATOM 712 C CA . THR A 1 87 ? -8.167 -10.027 12.777 1.00 90.06 87 THR A CA 1
ATOM 713 C C . THR A 1 87 ? -8.095 -8.789 13.674 1.00 90.06 87 THR A C 1
ATOM 715 O O . THR A 1 87 ? -8.580 -8.827 14.799 1.00 90.06 87 THR A O 1
ATOM 718 N N . HIS A 1 88 ? -7.545 -7.676 13.183 1.00 84.19 88 HIS A N 1
ATOM 719 C CA . HIS A 1 88 ? -7.488 -6.423 13.939 1.00 84.19 88 HIS A CA 1
ATOM 720 C C . HIS A 1 88 ? -8.824 -5.679 13.976 1.00 84.19 88 HIS A C 1
ATOM 722 O O . HIS A 1 88 ? -9.113 -5.008 14.964 1.00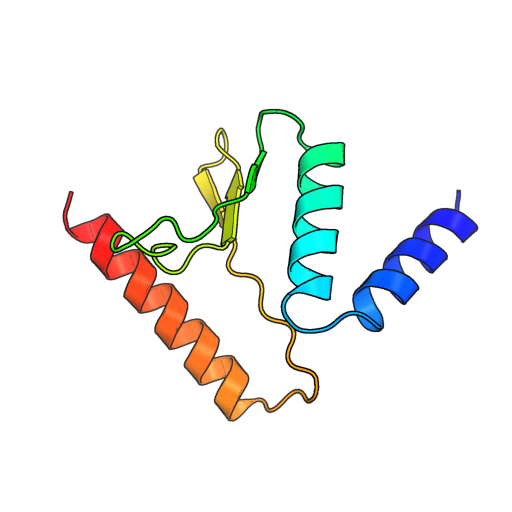 84.19 88 HIS A O 1
ATOM 728 N N . VAL A 1 89 ? -9.628 -5.780 12.916 1.00 82.00 89 VAL A N 1
ATOM 729 C CA . VAL A 1 89 ? -10.952 -5.143 12.851 1.00 82.00 89 VAL A CA 1
ATOM 730 C C . VAL A 1 89 ? -11.951 -5.845 13.772 1.00 82.00 89 VAL A C 1
ATOM 732 O O . VAL A 1 89 ? -12.691 -5.173 14.476 1.00 82.00 89 VAL A O 1
ATOM 735 N N . ASN A 1 90 ? -11.936 -7.180 13.817 1.00 70.12 90 ASN A N 1
ATOM 736 C CA . ASN A 1 90 ? -12.880 -7.984 14.605 1.00 70.12 90 ASN A CA 1
ATOM 737 C C . ASN A 1 90 ? -12.546 -8.059 16.110 1.00 70.12 90 ASN A C 1
ATOM 739 O O . ASN A 1 90 ? -13.239 -8.745 16.857 1.00 70.12 90 ASN A O 1
ATOM 743 N N . GLN A 1 91 ? -11.466 -7.412 16.555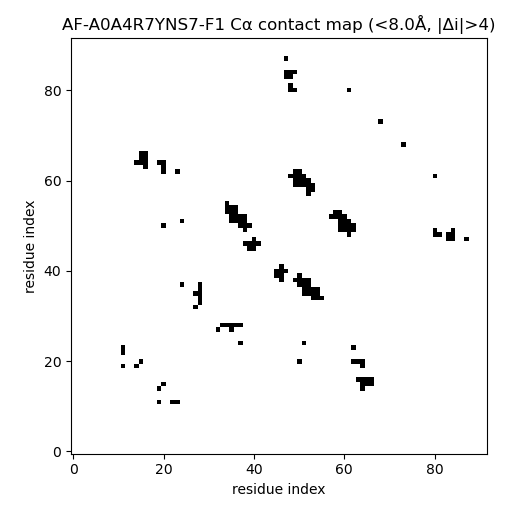 1.00 58.44 91 GLN A N 1
ATOM 744 C CA . GLN A 1 91 ? -11.078 -7.313 17.970 1.00 58.44 91 GLN A CA 1
ATOM 745 C C . GLN A 1 91 ? -11.640 -6.057 18.662 1.00 58.44 91 GLN A C 1
ATOM 747 O O . GLN A 1 91 ? -11.290 -5.794 19.814 1.00 58.44 91 GLN A O 1
ATOM 752 N N . VAL A 1 92 ? -12.479 -5.284 17.967 1.00 45.22 92 VAL A N 1
ATOM 753 C CA . VAL A 1 92 ? -13.129 -4.051 18.440 1.00 45.22 92 VAL A CA 1
ATOM 754 C C . VAL A 1 92 ? -14.634 -4.270 18.500 1.00 45.22 92 VAL A C 1
ATOM 756 O O . VAL A 1 92 ? -15.242 -3.799 19.485 1.00 45.22 92 VAL A O 1
#

Sequence (92 aa):
MQRKLIEIESELVLSTKTKFQDKFNFYMAKIYGGNYTPIKPQGSIGDRKVDGLLNKEKIFFQVYAPERVNTRKTNNKIDEDFNGFMTHVNQV

Solvent-accessible surface area (backbone atoms only — not comparable to full-atom values): 5294 Å² total; per-residue (Å²): 112,70,69,63,52,53,50,51,51,54,56,48,73,74,32,37,49,68,58,29,46,52,49,50,47,52,51,46,37,70,75,48,40,90,43,36,44,73,43,66,64,53,79,96,71,43,41,60,56,32,43,27,36,35,66,86,80,71,45,75,37,70,79,84,38,64,90,67,87,45,72,69,61,50,51,52,48,53,52,51,32,52,53,49,28,49,57,64,60,75,72,114

Organism: NCBI:txid43595